Protein AF-A0A5J4VWI1-F1 (afdb_monomer_lite)

Structure (mmCIF, N/CA/C/O backbone):
data_AF-A0A5J4VWI1-F1
#
_entry.id   AF-A0A5J4VWI1-F1
#
loop_
_atom_site.group_PDB
_atom_site.id
_atom_site.type_symbol
_atom_site.label_atom_id
_atom_site.label_alt_id
_atom_site.label_comp_id
_atom_site.label_asym_id
_atom_site.label_entity_id
_atom_site.label_seq_id
_atom_site.pdbx_PDB_ins_code
_atom_site.Cartn_x
_atom_site.Cartn_y
_atom_site.Cartn_z
_atom_site.occupancy
_atom_site.B_iso_or_equiv
_atom_site.auth_seq_id
_atom_site.auth_comp_id
_atom_site.auth_asym_id
_atom_site.auth_atom_id
_atom_site.pdbx_PDB_model_num
ATOM 1 N N . PHE A 1 1 ? -11.752 9.467 -2.309 1.00 73.81 1 PHE A N 1
ATOM 2 C CA . PHE A 1 1 ? -11.138 10.683 -2.889 1.00 73.81 1 PHE A CA 1
ATOM 3 C C . PHE A 1 1 ? -11.674 10.938 -4.283 1.00 73.81 1 PHE A C 1
ATOM 5 O O . PHE A 1 1 ? -11.754 9.994 -5.064 1.00 73.81 1 PHE A O 1
ATOM 12 N N . SER A 1 2 ? -12.033 12.192 -4.571 1.00 68.56 2 SER A N 1
ATOM 13 C CA . SER A 1 2 ? -12.735 12.580 -5.802 1.00 68.56 2 SER A CA 1
ATOM 14 C C . SER A 1 2 ? -11.853 12.568 -7.054 1.00 68.56 2 SER A C 1
ATOM 16 O O . SER A 1 2 ? -12.360 12.266 -8.127 1.00 68.56 2 SER A O 1
ATOM 18 N N . SER A 1 3 ? -10.541 12.821 -6.941 1.00 76.50 3 SER A N 1
ATOM 19 C CA . SER A 1 3 ? -9.600 12.628 -8.053 1.00 76.50 3 SER A CA 1
ATOM 20 C C . SER A 1 3 ? -8.178 12.310 -7.578 1.00 76.50 3 SER A C 1
ATOM 22 O O . SER A 1 3 ? -7.751 12.701 -6.487 1.00 76.50 3 SER A O 1
ATOM 24 N N . LYS A 1 4 ? -7.429 11.582 -8.414 1.00 81.75 4 LYS A N 1
ATOM 25 C CA . LYS A 1 4 ? -6.014 11.257 -8.183 1.00 81.75 4 LYS A CA 1
ATOM 26 C C . LYS A 1 4 ? -5.106 12.489 -8.283 1.00 81.75 4 LYS A C 1
ATOM 28 O O . LYS A 1 4 ? -4.073 12.540 -7.621 1.00 81.75 4 LYS A O 1
ATOM 33 N N . GLU A 1 5 ? -5.495 13.480 -9.078 1.00 83.00 5 GLU A N 1
ATOM 34 C CA . GLU A 1 5 ? -4.761 14.740 -9.233 1.00 83.00 5 GLU A CA 1
ATOM 35 C C . GLU A 1 5 ? -4.679 15.508 -7.916 1.00 83.00 5 GLU A C 1
ATOM 37 O O . GLU A 1 5 ? -3.578 15.843 -7.485 1.00 83.00 5 GLU A O 1
ATOM 42 N N . MET A 1 6 ? -5.805 15.664 -7.213 1.00 82.56 6 MET A N 1
ATOM 43 C CA . MET A 1 6 ? -5.834 16.353 -5.917 1.00 82.56 6 MET A CA 1
ATOM 44 C C . MET A 1 6 ? -4.992 15.628 -4.860 1.00 82.56 6 MET A C 1
ATOM 46 O O . MET A 1 6 ? -4.299 16.253 -4.064 1.00 82.56 6 MET A O 1
ATOM 50 N N . LEU A 1 7 ? -4.993 14.292 -4.879 1.00 86.12 7 LEU A N 1
ATOM 51 C CA . LEU A 1 7 ? -4.109 13.507 -4.015 1.00 86.12 7 LEU A CA 1
ATOM 52 C C . LEU A 1 7 ? -2.633 13.718 -4.350 1.00 86.12 7 LEU A C 1
ATOM 54 O O . LEU A 1 7 ? -1.804 13.738 -3.450 1.00 86.12 7 LEU A O 1
ATOM 58 N N . ASN A 1 8 ? -2.281 13.840 -5.630 1.00 85.06 8 ASN A N 1
ATOM 59 C CA . ASN A 1 8 ? -0.896 14.070 -6.034 1.00 85.06 8 ASN A CA 1
ATOM 60 C C . ASN A 1 8 ? -0.406 15.471 -5.640 1.00 85.06 8 ASN A C 1
ATOM 62 O O . ASN A 1 8 ? 0.772 15.617 -5.304 1.00 85.06 8 ASN A O 1
ATOM 66 N N . GLU A 1 9 ? -1.283 16.474 -5.683 1.00 86.75 9 GLU A N 1
ATOM 67 C CA . GLU A 1 9 ? -1.004 17.828 -5.198 1.00 86.75 9 GLU A CA 1
ATOM 68 C C . GLU A 1 9 ? -0.733 17.823 -3.689 1.00 86.75 9 GLU A C 1
ATOM 70 O O . GLU A 1 9 ? 0.288 18.343 -3.248 1.00 86.75 9 GLU A O 1
ATOM 75 N N . ALA A 1 10 ? -1.556 17.106 -2.923 1.00 86.75 10 ALA A N 1
ATOM 76 C CA . ALA A 1 10 ? -1.420 16.949 -1.476 1.00 86.75 10 ALA A CA 1
ATOM 77 C C . ALA A 1 10 ? -0.401 15.870 -1.042 1.00 86.75 10 ALA A C 1
ATOM 79 O O . ALA A 1 10 ? -0.509 15.298 0.036 1.00 86.75 10 ALA A O 1
ATOM 80 N N . GLU A 1 11 ? 0.578 15.564 -1.896 1.00 86.62 11 GLU A N 1
ATOM 81 C CA . GLU A 1 11 ? 1.684 14.624 -1.639 1.00 86.62 11 GLU A CA 1
ATOM 82 C C . GLU A 1 11 ? 1.317 13.146 -1.407 1.00 86.62 11 GLU A C 1
ATOM 84 O O . GLU A 1 11 ? 2.195 12.314 -1.174 1.00 86.62 11 GLU A O 1
ATOM 89 N N . GLY A 1 12 ? 0.060 12.767 -1.615 1.00 88.00 12 GLY A N 1
ATOM 90 C CA . GLY A 1 12 ? -0.414 11.387 -1.596 1.00 88.00 12 GLY A CA 1
ATOM 91 C C . GLY A 1 12 ? -1.326 11.072 -0.417 1.00 88.00 12 GLY A C 1
ATOM 92 O O . GLY A 1 12 ? -1.637 11.907 0.428 1.00 88.00 12 GLY A O 1
ATOM 93 N N . ILE A 1 13 ? -1.791 9.824 -0.374 1.00 89.50 13 ILE A N 1
ATOM 94 C CA . ILE A 1 13 ? -2.854 9.437 0.559 1.00 89.50 13 ILE A CA 1
ATOM 95 C C . ILE A 1 13 ? -2.395 9.389 2.020 1.00 89.50 13 ILE A C 1
ATOM 97 O O . ILE A 1 13 ? -3.205 9.619 2.908 1.00 89.50 13 ILE A O 1
ATOM 101 N N . GLU A 1 14 ? -1.110 9.126 2.273 1.00 89.06 14 GLU A N 1
ATOM 102 C CA . GLU A 1 14 ? -0.559 9.097 3.635 1.00 89.06 14 GLU A CA 1
ATOM 103 C C . GLU A 1 14 ? -0.617 10.464 4.321 1.00 89.06 14 GLU A C 1
ATOM 105 O O . GLU A 1 14 ? -0.816 10.517 5.528 1.00 89.06 14 GLU A O 1
ATOM 110 N N . VAL A 1 15 ? -0.466 11.548 3.553 1.00 89.56 15 VAL A N 1
ATOM 111 C CA . VAL A 1 15 ? -0.525 12.920 4.070 1.00 89.56 15 VAL A CA 1
ATOM 112 C C . VAL A 1 15 ? -1.977 13.348 4.256 1.00 89.56 15 VAL A C 1
ATOM 114 O O . VAL A 1 15 ? -2.353 13.858 5.304 1.00 89.56 15 VAL A O 1
ATOM 117 N N . VAL A 1 16 ? -2.829 13.092 3.259 1.00 89.38 16 VAL A N 1
ATOM 118 C CA . VAL A 1 16 ? -4.232 13.537 3.306 1.00 89.38 16 VAL A CA 1
ATOM 119 C C . VAL A 1 16 ? -5.059 12.769 4.336 1.00 89.38 16 VAL A C 1
ATOM 121 O O . VAL A 1 16 ? -5.981 13.327 4.925 1.00 89.38 16 VAL A O 1
ATOM 124 N N . ALA A 1 17 ? -4.752 11.491 4.544 1.00 91.62 17 ALA A N 1
ATOM 125 C CA . ALA A 1 17 ? -5.420 10.640 5.523 1.00 91.62 17 ALA A CA 1
ATOM 126 C C . ALA A 1 17 ? -4.529 10.358 6.742 1.00 91.62 17 ALA A C 1
ATOM 128 O O . ALA A 1 17 ? -4.647 9.299 7.367 1.00 91.62 17 ALA A O 1
ATOM 129 N N . GLU A 1 18 ? -3.627 11.285 7.080 1.00 91.44 18 GLU A N 1
ATOM 130 C CA . GLU A 1 18 ? -2.816 11.173 8.288 1.00 91.44 18 GLU A CA 1
ATOM 131 C C . GLU A 1 18 ? -3.723 11.034 9.520 1.00 91.44 18 GLU A C 1
ATOM 133 O O . GLU A 1 18 ? -4.724 11.735 9.675 1.00 91.44 18 GLU A O 1
ATOM 138 N N . GLY A 1 19 ? -3.389 10.093 10.404 1.00 93.12 19 GLY A N 1
ATOM 139 C CA . GLY A 1 19 ? -4.169 9.855 11.615 1.00 93.12 19 GLY A CA 1
ATOM 140 C C . GLY A 1 19 ? -5.436 9.026 11.402 1.00 93.12 19 GLY A C 1
ATOM 141 O O . GLY A 1 19 ? -6.148 8.774 12.375 1.00 93.12 19 GLY A O 1
ATOM 142 N N . TYR A 1 20 ? -5.716 8.572 10.174 1.00 94.38 20 TYR A N 1
ATOM 143 C CA . TYR A 1 20 ? -6.858 7.707 9.897 1.00 94.38 20 TYR A CA 1
ATOM 144 C C . TYR A 1 20 ? -6.834 6.463 10.788 1.00 94.38 20 TYR A C 1
ATOM 146 O O . TYR A 1 20 ? -5.807 5.789 10.905 1.00 94.38 20 TYR A O 1
ATOM 154 N N . LYS A 1 21 ? -7.990 6.166 11.383 1.00 93.88 21 LYS A N 1
ATOM 155 C CA . LYS A 1 21 ? -8.286 4.944 12.127 1.00 93.88 21 LYS A CA 1
ATOM 156 C C . LYS A 1 21 ? -9.726 4.536 11.865 1.00 93.88 21 LYS A C 1
ATOM 158 O O . LYS A 1 21 ? -10.576 5.394 11.627 1.00 93.88 21 LYS A O 1
ATOM 163 N N . TYR A 1 22 ? -10.003 3.245 11.952 1.00 92.62 22 TYR A N 1
ATOM 164 C CA . TYR A 1 22 ? -11.366 2.720 11.910 1.00 92.62 22 TYR A CA 1
ATOM 165 C C . TYR A 1 22 ? -11.624 1.827 13.121 1.00 92.62 22 TYR A C 1
ATOM 167 O O . TYR A 1 22 ? -10.690 1.292 13.723 1.00 92.62 22 TYR A O 1
ATOM 175 N N . ASP A 1 23 ? -12.896 1.691 13.487 1.00 89.62 23 ASP A N 1
ATOM 176 C CA . ASP A 1 23 ? -13.293 0.768 14.542 1.00 89.62 23 ASP A CA 1
ATOM 177 C C . ASP A 1 23 ? -13.181 -0.677 14.042 1.00 89.62 23 ASP A C 1
ATOM 179 O O . ASP A 1 23 ? -13.694 -1.016 12.981 1.00 89.62 23 ASP A O 1
ATOM 183 N N . LYS A 1 24 ? -12.479 -1.514 14.802 1.00 87.69 24 LYS A N 1
ATOM 184 C CA . LYS A 1 24 ? -12.202 -2.919 14.469 1.00 87.69 24 LYS A CA 1
ATOM 185 C C . LYS A 1 24 ? -13.207 -3.875 15.115 1.00 87.69 24 LYS A C 1
ATOM 187 O O . LYS A 1 24 ? -13.018 -5.091 15.045 1.00 87.69 24 LYS A O 1
ATOM 192 N N . THR A 1 25 ? -14.232 -3.350 15.785 1.00 90.31 25 THR A N 1
ATOM 193 C CA . THR A 1 25 ? -15.334 -4.148 16.326 1.00 90.31 25 THR A CA 1
ATOM 194 C C . THR A 1 25 ? -16.102 -4.854 15.205 1.00 90.31 25 THR A C 1
ATOM 196 O O . THR A 1 25 ? -16.134 -4.414 14.055 1.00 90.31 25 THR A O 1
ATOM 199 N N . ASP A 1 26 ? -16.659 -6.022 15.529 1.00 85.25 26 ASP A N 1
ATOM 200 C CA . ASP A 1 26 ? -17.555 -6.798 14.660 1.00 85.25 26 ASP A CA 1
ATOM 201 C C . ASP A 1 26 ? -17.002 -7.157 13.266 1.00 85.25 26 ASP A C 1
ATOM 203 O O . ASP A 1 26 ? -17.752 -7.429 12.330 1.00 85.25 26 ASP A O 1
ATOM 207 N N . GLY A 1 27 ? -15.672 -7.189 13.115 1.00 82.81 27 GLY A N 1
ATOM 208 C CA . GLY A 1 27 ? -15.015 -7.529 11.850 1.00 82.81 27 GLY A CA 1
ATOM 209 C C . GLY A 1 27 ? -15.177 -6.468 10.759 1.00 82.81 27 GLY A C 1
ATOM 210 O O . GLY A 1 27 ? -14.842 -6.737 9.602 1.00 82.81 27 GLY A O 1
ATOM 211 N N . TYR A 1 28 ? -15.666 -5.273 11.103 1.00 87.31 28 TYR A N 1
ATOM 212 C CA . TYR A 1 28 ? -15.723 -4.157 10.171 1.00 87.31 28 TYR A CA 1
ATOM 213 C C . TYR A 1 28 ? -14.309 -3.759 9.744 1.00 87.31 28 TYR A C 1
ATOM 215 O O . TYR A 1 28 ? -13.403 -3.583 10.559 1.00 87.31 28 TYR A O 1
ATOM 223 N N . VAL A 1 29 ? -14.124 -3.607 8.436 1.00 88.00 29 VAL A N 1
ATOM 224 C CA . VAL A 1 29 ? -12.909 -3.046 7.853 1.00 88.00 29 VAL A CA 1
ATOM 225 C C . VAL A 1 29 ? -13.292 -1.699 7.276 1.00 88.00 29 VAL A C 1
ATOM 227 O O . VAL A 1 29 ? -14.168 -1.624 6.415 1.00 88.00 29 VAL A O 1
ATOM 230 N N . GLY A 1 30 ? -12.631 -0.641 7.746 1.00 90.44 30 GLY A N 1
ATOM 231 C CA . GLY A 1 30 ? -12.835 0.702 7.223 1.00 90.44 30 GLY A CA 1
ATOM 232 C C . GLY A 1 30 ? -12.663 0.758 5.706 1.00 90.44 30 GLY A C 1
ATOM 233 O O . GLY A 1 30 ? -12.001 -0.089 5.102 1.00 90.44 30 GLY A O 1
ATOM 234 N N . GLU A 1 31 ? -13.239 1.777 5.077 1.00 91.94 31 GLU A N 1
ATOM 235 C CA . GLU A 1 31 ? -13.116 1.972 3.638 1.00 91.94 31 GLU A CA 1
ATOM 236 C C . GLU A 1 31 ? -12.500 3.332 3.319 1.00 91.94 31 GLU A C 1
ATOM 238 O O . GLU A 1 31 ? -13.029 4.384 3.677 1.00 91.94 31 GLU A O 1
ATOM 243 N N . VAL A 1 32 ? -11.374 3.301 2.609 1.00 92.25 32 VAL A N 1
ATOM 244 C CA . VAL A 1 32 ? -10.764 4.480 1.998 1.00 92.25 32 VAL A CA 1
ATOM 245 C C . VAL A 1 32 ? -10.405 4.107 0.571 1.00 92.25 32 VAL A C 1
ATOM 247 O O . VAL A 1 32 ? -9.486 3.325 0.352 1.00 92.25 32 VAL A O 1
ATOM 250 N N . LYS A 1 33 ? -11.137 4.656 -0.400 1.00 89.81 33 LYS A N 1
ATOM 251 C CA . LYS A 1 33 ? -10.957 4.375 -1.832 1.00 89.81 33 LYS A CA 1
ATOM 252 C C . LYS A 1 33 ? -10.629 5.638 -2.623 1.00 89.81 33 LYS A C 1
ATOM 254 O O . LYS A 1 33 ? -11.055 6.752 -2.284 1.00 89.81 33 LYS A O 1
ATOM 259 N N . ILE A 1 34 ? -9.869 5.462 -3.698 1.00 85.88 34 ILE A N 1
ATOM 260 C CA . ILE A 1 34 ? -9.534 6.510 -4.666 1.00 85.88 34 ILE A CA 1
ATOM 261 C C . ILE A 1 34 ? -10.267 6.180 -5.962 1.00 85.88 34 ILE A C 1
ATOM 263 O O . ILE A 1 34 ? -10.199 5.048 -6.424 1.00 85.88 34 ILE A O 1
ATOM 267 N N . SER A 1 35 ? -10.957 7.157 -6.553 1.00 82.88 35 SER A N 1
ATOM 268 C CA . SER A 1 35 ? -11.611 6.944 -7.847 1.00 82.88 35 SER A CA 1
ATOM 269 C C . SER A 1 35 ? -10.593 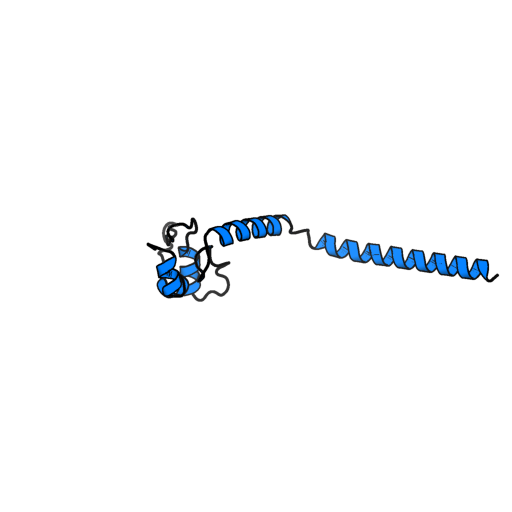6.508 -8.912 1.00 82.88 35 SER A C 1
ATOM 271 O O . SER A 1 35 ? -9.509 7.090 -8.996 1.00 82.88 35 SER A O 1
ATOM 273 N N . GLY A 1 36 ? -10.933 5.479 -9.694 1.00 78.38 36 GLY A N 1
ATOM 274 C CA . GLY A 1 36 ? -10.039 4.861 -10.685 1.00 78.38 36 GLY A CA 1
ATOM 275 C C . GLY A 1 36 ? -9.067 3.817 -10.122 1.00 78.38 36 GLY A C 1
ATOM 276 O O . GLY A 1 36 ? -8.222 3.318 -10.855 1.00 78.38 36 GLY A O 1
ATOM 277 N N . PHE A 1 37 ? -9.164 3.477 -8.833 1.00 82.62 37 PHE A N 1
ATOM 278 C CA . PHE A 1 37 ? -8.354 2.431 -8.210 1.00 82.62 37 PHE A CA 1
ATOM 279 C C . PHE A 1 37 ? -9.232 1.495 -7.376 1.00 82.62 37 PHE A C 1
ATOM 281 O O . PHE A 1 37 ? -10.066 1.946 -6.593 1.00 82.62 37 PHE A O 1
ATOM 288 N N . ASP A 1 38 ? -8.988 0.188 -7.484 1.00 83.75 38 ASP A N 1
ATOM 289 C CA . ASP A 1 38 ? -9.782 -0.833 -6.781 1.00 83.75 38 ASP A CA 1
ATOM 290 C C . ASP A 1 38 ? -9.324 -1.077 -5.331 1.00 83.75 38 ASP A C 1
ATOM 292 O O . ASP A 1 38 ? -9.982 -1.770 -4.554 1.00 83.75 38 ASP A O 1
ATOM 296 N N . ALA A 1 39 ? -8.180 -0.510 -4.945 1.00 87.38 39 ALA A N 1
ATOM 297 C CA . ALA A 1 39 ? -7.578 -0.732 -3.641 1.00 87.38 39 ALA A CA 1
ATOM 298 C C . ALA A 1 39 ? -8.333 -0.032 -2.495 1.00 87.38 39 ALA A C 1
ATOM 300 O O . ALA A 1 39 ? -8.655 1.156 -2.568 1.00 87.38 39 ALA A O 1
ATOM 301 N N . ASN A 1 40 ? -8.517 -0.755 -1.384 1.00 90.94 40 ASN A N 1
ATOM 302 C CA . ASN A 1 40 ? -8.917 -0.177 -0.103 1.00 90.94 40 ASN A CA 1
ATOM 303 C C . ASN A 1 40 ? -7.675 0.152 0.743 1.00 90.94 40 ASN A C 1
ATOM 305 O O . ASN A 1 40 ? -6.903 -0.733 1.109 1.00 90.94 40 ASN A O 1
ATOM 309 N N . PHE A 1 41 ? -7.499 1.427 1.081 1.00 92.25 41 PHE A N 1
ATOM 310 C CA . PHE A 1 41 ? -6.345 1.939 1.820 1.00 92.25 41 PHE A CA 1
ATOM 311 C C . PHE A 1 41 ? -6.521 1.929 3.337 1.00 92.25 41 PHE A C 1
ATOM 313 O O . PHE A 1 41 ? -5.552 2.166 4.056 1.00 92.25 41 PHE A O 1
ATOM 320 N N . ALA A 1 42 ? -7.725 1.658 3.841 1.00 93.69 42 ALA A N 1
ATOM 321 C CA . ALA A 1 42 ? -8.048 1.820 5.255 1.00 93.69 42 ALA A CA 1
ATOM 322 C C . ALA A 1 42 ? -7.115 1.038 6.189 1.00 93.69 42 ALA A C 1
ATOM 324 O O . ALA A 1 42 ? -6.606 1.593 7.158 1.00 93.69 42 ALA A O 1
ATOM 325 N N . GLN A 1 43 ? -6.840 -0.231 5.873 1.00 91.94 43 GLN A N 1
ATOM 326 C CA . GLN A 1 43 ? -5.959 -1.076 6.685 1.00 91.94 43 GLN A CA 1
ATOM 327 C C . GLN A 1 43 ? -4.517 -0.560 6.702 1.00 91.94 43 GLN A C 1
ATOM 329 O O . GLN A 1 43 ? -3.879 -0.533 7.754 1.00 91.94 43 GLN A O 1
ATOM 334 N N . TYR A 1 44 ? -4.015 -0.123 5.543 1.00 92.44 44 TYR A N 1
ATOM 335 C CA . TYR A 1 44 ? -2.672 0.436 5.418 1.00 92.44 44 TYR A CA 1
ATOM 336 C C . TYR A 1 44 ? -2.528 1.719 6.246 1.00 92.44 44 TYR A C 1
ATOM 338 O O . TYR A 1 44 ? -1.583 1.863 7.020 1.00 92.44 44 TYR A O 1
ATOM 346 N N . LEU A 1 45 ? -3.492 2.631 6.108 1.00 93.94 45 LEU A N 1
ATOM 347 C CA . LEU A 1 45 ? -3.493 3.928 6.780 1.00 93.94 45 LEU A CA 1
ATOM 348 C C . LEU A 1 45 ? -3.641 3.789 8.298 1.00 93.94 45 LEU A C 1
ATOM 350 O O . LEU A 1 45 ? -2.873 4.390 9.041 1.00 93.94 45 LEU A O 1
ATOM 354 N N . ASP A 1 46 ? -4.561 2.943 8.761 1.00 94.62 46 ASP A N 1
ATOM 355 C CA . ASP A 1 46 ? -4.740 2.663 10.188 1.00 94.62 46 ASP A CA 1
ATOM 356 C C . ASP A 1 46 ? -3.470 2.064 10.814 1.00 94.62 46 ASP A C 1
ATOM 358 O O . ASP A 1 46 ? -2.995 2.537 11.848 1.00 94.62 46 ASP A O 1
ATOM 362 N N . CYS A 1 47 ? -2.830 1.112 10.128 1.00 93.12 47 CYS A N 1
ATOM 363 C CA . CYS A 1 47 ? -1.547 0.559 10.557 1.00 93.12 47 CYS A CA 1
ATOM 364 C C . CYS A 1 47 ? -0.438 1.625 10.641 1.00 93.12 47 CYS A C 1
ATOM 366 O O . CYS A 1 47 ? 0.347 1.643 11.597 1.00 93.12 47 CYS A O 1
ATOM 368 N N . LYS A 1 48 ? -0.370 2.530 9.656 1.00 91.88 48 LYS A N 1
ATOM 369 C CA . LYS A 1 48 ? 0.600 3.634 9.635 1.00 91.88 48 LYS A CA 1
ATOM 370 C C . LYS A 1 48 ? 0.370 4.607 10.784 1.00 91.88 48 LYS A C 1
ATOM 372 O O . LYS A 1 48 ? 1.340 5.021 11.420 1.00 91.88 48 LYS A O 1
ATOM 377 N N . THR A 1 49 ? -0.886 4.904 11.107 1.00 93.62 49 THR A N 1
ATOM 378 C CA . THR A 1 49 ? -1.246 5.717 12.273 1.00 93.62 49 THR A CA 1
ATOM 379 C C . THR A 1 49 ? -0.803 5.060 13.584 1.00 93.62 49 THR A C 1
ATOM 381 O O . THR A 1 49 ? -0.352 5.746 14.501 1.00 93.62 49 THR A O 1
ATOM 384 N N . GLU A 1 50 ? -0.853 3.730 13.677 1.00 91.69 50 GLU A N 1
ATOM 385 C CA . GLU A 1 50 ? -0.311 2.969 14.814 1.00 91.69 50 GLU A CA 1
ATOM 386 C C . GLU A 1 50 ? 1.230 2.925 14.857 1.00 91.69 50 GLU A C 1
ATOM 388 O O . GLU A 1 50 ? 1.803 2.329 15.769 1.00 91.69 50 GLU A O 1
ATOM 393 N N . ARG A 1 51 ? 1.917 3.556 13.892 1.00 87.81 51 ARG A N 1
ATOM 394 C CA . ARG A 1 51 ? 3.385 3.594 13.750 1.00 87.81 51 ARG A CA 1
ATOM 395 C C . ARG A 1 51 ? 4.040 2.213 13.716 1.00 87.81 51 ARG A C 1
ATOM 397 O O . ARG A 1 51 ? 5.200 2.047 14.100 1.00 87.81 51 ARG A O 1
ATOM 404 N N . LYS A 1 52 ? 3.311 1.213 13.225 1.00 88.75 52 LYS A N 1
ATOM 405 C CA . LYS A 1 52 ? 3.851 -0.124 12.983 1.00 88.75 52 LYS A CA 1
ATOM 406 C C . LYS A 1 52 ? 4.799 -0.085 11.785 1.00 88.75 52 LYS A C 1
ATOM 408 O O . LYS A 1 52 ? 4.540 0.588 10.793 1.00 88.75 52 LYS A O 1
ATOM 413 N N . GLN A 1 53 ? 5.900 -0.829 11.867 1.00 79.44 53 GLN A N 1
ATOM 414 C CA . GLN A 1 53 ? 6.892 -0.875 10.784 1.00 79.44 53 GLN A CA 1
ATOM 415 C C . GLN A 1 53 ? 6.448 -1.757 9.605 1.00 79.44 53 GLN A C 1
ATOM 417 O O . GLN A 1 53 ? 6.846 -1.513 8.471 1.00 79.44 53 GLN A O 1
ATOM 422 N N . ASN A 1 54 ? 5.577 -2.740 9.853 1.00 85.94 54 ASN A N 1
ATOM 423 C CA . ASN A 1 54 ? 5.152 -3.729 8.861 1.00 85.94 54 ASN A CA 1
ATOM 424 C C . ASN A 1 54 ? 3.678 -3.545 8.476 1.00 85.94 54 ASN A C 1
ATOM 426 O O . ASN A 1 54 ? 2.839 -4.375 8.813 1.00 85.94 54 ASN A O 1
ATOM 430 N N . CYS A 1 55 ? 3.367 -2.464 7.760 1.00 87.25 55 CYS A N 1
ATOM 431 C CA . CYS A 1 55 ? 2.017 -2.204 7.234 1.00 87.25 55 CYS A CA 1
ATOM 432 C C . CYS A 1 55 ? 1.766 -2.790 5.839 1.00 87.25 55 CYS A C 1
ATOM 434 O O . CYS A 1 55 ? 0.728 -2.536 5.237 1.00 87.25 55 CYS A O 1
ATOM 436 N N . GLY A 1 56 ? 2.717 -3.576 5.328 1.00 85.31 56 GLY A N 1
ATOM 437 C CA . GLY A 1 56 ? 2.694 -4.082 3.962 1.00 85.31 56 GLY A CA 1
ATOM 438 C C . GLY A 1 56 ? 3.090 -3.020 2.936 1.00 85.31 56 GLY A C 1
ATOM 439 O O . GLY A 1 56 ? 3.584 -1.939 3.267 1.00 85.31 56 GLY A O 1
ATOM 440 N N . ILE A 1 57 ? 2.900 -3.360 1.665 1.00 83.69 57 ILE A N 1
ATOM 441 C CA . ILE A 1 57 ? 3.141 -2.452 0.545 1.00 83.69 57 ILE A CA 1
ATOM 442 C C . ILE A 1 57 ? 1.955 -1.491 0.466 1.00 83.69 57 ILE A C 1
ATOM 444 O O . ILE A 1 57 ? 0.804 -1.918 0.531 1.00 83.69 57 ILE A O 1
ATOM 448 N N . ILE A 1 58 ? 2.234 -0.190 0.335 1.00 86.44 58 ILE A N 1
ATOM 449 C CA . ILE A 1 58 ? 1.178 0.798 0.101 1.00 86.44 58 ILE A CA 1
ATOM 450 C C . ILE A 1 58 ? 0.369 0.387 -1.135 1.00 86.44 58 ILE A C 1
ATOM 452 O O . ILE A 1 58 ? 0.973 0.157 -2.189 1.00 86.44 58 ILE A O 1
ATOM 456 N N . PRO A 1 59 ? -0.968 0.302 -1.037 1.00 87.44 59 PRO A N 1
ATOM 457 C CA . PRO A 1 59 ? -1.766 -0.096 -2.177 1.00 87.44 59 PRO A CA 1
ATOM 458 C C . PRO A 1 59 ? -1.568 0.836 -3.375 1.00 87.44 59 PRO A C 1
ATOM 460 O O . PRO A 1 59 ? -1.245 2.025 -3.250 1.00 87.44 59 PRO A O 1
ATOM 463 N N . CYS A 1 60 ? -1.759 0.266 -4.558 1.00 84.81 60 CYS A N 1
ATOM 464 C CA . CYS A 1 60 ? -1.676 0.989 -5.813 1.00 84.81 60 CYS A CA 1
ATOM 465 C C . CYS A 1 60 ? -2.538 2.262 -5.789 1.00 84.81 60 CYS A C 1
ATOM 467 O O . CYS A 1 60 ? -3.720 2.203 -5.464 1.00 84.81 60 CYS A O 1
ATOM 469 N N . GLY A 1 61 ? -1.956 3.395 -6.191 1.00 84.19 61 GLY A N 1
ATOM 470 C CA . GLY A 1 61 ? -2.632 4.692 -6.239 1.00 84.19 61 GLY A CA 1
ATOM 471 C C . GLY A 1 61 ? -2.381 5.544 -4.995 1.00 84.19 61 GLY A C 1
ATOM 472 O O . GLY A 1 61 ? -2.676 6.740 -5.006 1.00 84.19 61 GLY A O 1
ATOM 473 N N . GLY A 1 62 ? -1.768 4.984 -3.948 1.00 82.25 62 GLY A N 1
ATOM 474 C CA . GLY A 1 62 ? -1.457 5.718 -2.721 1.00 82.25 62 GLY A CA 1
ATOM 475 C C . GLY A 1 62 ? -0.267 6.669 -2.843 1.00 82.25 62 GLY A C 1
ATOM 476 O O . GLY A 1 62 ? -0.262 7.727 -2.213 1.00 82.25 62 GLY A O 1
ATOM 477 N N . ARG A 1 63 ? 0.724 6.340 -3.686 1.00 84.00 63 ARG A N 1
ATOM 478 C CA . ARG A 1 63 ? 1.928 7.170 -3.874 1.00 84.00 63 ARG A CA 1
ATOM 479 C C . ARG A 1 63 ? 1.693 8.322 -4.848 1.00 84.00 63 ARG A C 1
ATOM 481 O O . ARG A 1 63 ? 0.898 8.214 -5.787 1.00 84.00 63 ARG A O 1
ATOM 488 N N . LYS A 1 64 ? 2.441 9.413 -4.667 1.00 79.62 64 LYS A N 1
ATOM 489 C CA . LYS A 1 64 ? 2.484 10.541 -5.608 1.00 79.62 64 LYS A CA 1
ATOM 490 C C . LYS A 1 64 ? 2.894 10.054 -7.007 1.00 79.62 64 LYS A C 1
ATOM 492 O O . LYS A 1 64 ? 3.793 9.225 -7.131 1.00 79.62 64 LYS A O 1
ATOM 497 N N . LYS A 1 65 ? 2.244 10.577 -8.053 1.00 72.94 65 LYS A N 1
ATOM 498 C CA . LYS A 1 65 ? 2.521 10.287 -9.480 1.00 72.94 65 LYS A CA 1
ATOM 499 C C . LYS A 1 65 ? 2.340 8.822 -9.927 1.00 72.94 65 LYS A C 1
ATOM 501 O O . LYS A 1 65 ? 2.788 8.476 -11.013 1.00 72.94 65 LYS A O 1
ATOM 506 N N . GLN A 1 66 ? 1.673 7.965 -9.150 1.00 73.06 66 GLN A N 1
ATOM 507 C CA . GLN A 1 66 ? 1.237 6.657 -9.658 1.00 73.06 66 GLN A CA 1
ATOM 508 C C . GLN A 1 66 ? 0.015 6.810 -10.568 1.00 73.06 66 GLN A C 1
ATOM 510 O O . GLN A 1 66 ? -0.969 7.444 -10.175 1.00 73.06 66 GLN A O 1
ATOM 515 N N . THR A 1 67 ? 0.081 6.207 -11.754 1.00 73.50 67 THR A N 1
ATOM 516 C CA . THR A 1 67 ? -1.053 6.032 -12.668 1.00 73.50 67 THR A CA 1
ATOM 517 C C . THR A 1 67 ? -1.631 4.624 -12.530 1.00 73.50 67 THR A C 1
ATOM 519 O O . THR A 1 67 ? -0.975 3.715 -12.019 1.00 73.50 67 THR A O 1
ATOM 522 N N . GLU A 1 68 ? -2.869 4.440 -12.985 1.00 71.12 68 GLU A N 1
ATOM 523 C CA . GLU A 1 68 ? -3.548 3.140 -12.975 1.00 71.12 68 GLU A CA 1
ATOM 524 C C . GLU A 1 68 ? -2.797 2.091 -13.821 1.00 71.12 68 GLU A C 1
ATOM 526 O O . GLU A 1 68 ? -2.672 0.934 -13.422 1.00 71.12 68 GLU A O 1
ATOM 531 N N . GLU A 1 69 ? -2.222 2.504 -14.954 1.00 71.81 69 GLU A N 1
ATOM 532 C CA . GLU A 1 69 ? -1.428 1.638 -15.839 1.00 71.81 69 GLU A CA 1
ATOM 533 C C . GLU A 1 69 ? -0.166 1.090 -15.163 1.00 71.81 69 GLU A C 1
ATOM 535 O O . GLU A 1 69 ? 0.042 -0.124 -15.154 1.00 71.81 69 GLU A O 1
ATOM 540 N N . LEU A 1 70 ? 0.625 1.962 -14.520 1.00 72.56 70 LEU A N 1
ATOM 541 C CA . LEU A 1 70 ? 1.843 1.564 -13.799 1.00 72.56 70 LEU A CA 1
ATOM 542 C C . LEU A 1 70 ? 1.540 0.523 -12.717 1.00 72.56 70 LEU A C 1
ATOM 544 O O . LEU A 1 70 ? 2.333 -0.381 -12.448 1.00 72.56 70 LEU A O 1
ATOM 548 N N . CYS A 1 71 ? 0.368 0.623 -12.100 1.00 71.75 71 CYS A N 1
ATOM 549 C CA . CYS A 1 71 ? -0.052 -0.363 -11.125 1.00 71.75 71 CYS A CA 1
ATOM 550 C C . CYS A 1 71 ? -0.436 -1.709 -11.724 1.00 71.75 71 CYS A C 1
ATOM 552 O O . CYS A 1 71 ? -0.081 -2.738 -11.153 1.00 71.75 71 CYS A O 1
ATOM 554 N N . LYS A 1 72 ? -1.157 -1.722 -12.850 1.00 68.19 72 LYS A N 1
ATOM 555 C CA . LYS A 1 72 ? -1.544 -2.974 -13.514 1.00 68.19 72 LYS A CA 1
ATOM 556 C C . LYS A 1 72 ? -0.317 -3.765 -13.969 1.00 68.19 72 LYS A C 1
ATOM 558 O O . LYS A 1 72 ? -0.349 -4.992 -13.927 1.00 68.19 72 LYS A O 1
ATOM 563 N N . GLU A 1 73 ? 0.761 -3.089 -14.360 1.00 61.91 73 GLU A N 1
ATOM 564 C CA . GLU A 1 73 ? 2.036 -3.748 -14.671 1.00 61.91 73 GLU A CA 1
ATOM 565 C C . GLU A 1 73 ? 2.744 -4.286 -13.422 1.00 61.91 73 GLU A C 1
ATOM 567 O O . GLU A 1 73 ? 3.157 -5.445 -13.408 1.00 61.91 73 GLU A O 1
ATOM 572 N N . THR A 1 74 ? 2.800 -3.498 -12.342 1.00 58.91 74 THR A N 1
ATOM 573 C CA . THR A 1 74 ? 3.458 -3.910 -11.087 1.00 58.91 74 THR A CA 1
ATOM 574 C C . THR A 1 74 ? 2.789 -5.148 -10.469 1.00 58.91 74 THR A C 1
ATOM 576 O O . THR A 1 74 ? 3.477 -6.059 -10.014 1.00 58.91 74 THR A O 1
ATOM 579 N N . ILE A 1 75 ? 1.451 -5.233 -10.508 1.00 58.31 75 ILE A N 1
ATOM 580 C CA . ILE A 1 75 ? 0.701 -6.400 -10.006 1.00 58.31 75 ILE A CA 1
ATOM 581 C C . ILE A 1 75 ? 1.043 -7.660 -10.814 1.00 58.31 75 ILE A C 1
ATOM 583 O O . ILE A 1 75 ? 1.263 -8.722 -10.234 1.00 58.31 75 ILE A O 1
ATOM 587 N N . LYS A 1 76 ? 1.150 -7.552 -12.147 1.00 55.34 76 LYS A N 1
ATOM 588 C CA . LYS A 1 76 ? 1.543 -8.687 -12.998 1.00 55.34 76 LYS A CA 1
ATOM 589 C C . LYS A 1 76 ? 2.955 -9.168 -12.668 1.00 55.34 76 LYS A C 1
ATOM 591 O O . LYS A 1 76 ? 3.175 -10.373 -12.598 1.00 55.34 76 LYS A O 1
ATOM 596 N N . GLU A 1 77 ? 3.904 -8.261 -12.446 1.00 54.06 77 GLU A N 1
ATOM 597 C CA . GLU A 1 77 ? 5.265 -8.642 -12.054 1.00 54.06 77 GLU A CA 1
ATOM 598 C C . GLU A 1 77 ? 5.324 -9.284 -10.664 1.00 54.06 77 GLU A C 1
ATOM 600 O O . GLU A 1 77 ? 5.993 -10.308 -10.509 1.00 54.06 77 GLU A O 1
ATOM 605 N N . GLU A 1 78 ? 4.623 -8.742 -9.665 1.00 55.03 78 GLU A N 1
ATOM 606 C CA . GLU A 1 78 ? 4.604 -9.307 -8.309 1.00 55.03 78 GLU A CA 1
ATOM 607 C C . GLU A 1 78 ? 3.918 -10.680 -8.263 1.00 55.03 78 GLU A C 1
ATOM 609 O O . GLU A 1 78 ? 4.470 -11.602 -7.660 1.00 55.03 78 GLU A O 1
ATOM 614 N N . GLU A 1 79 ? 2.808 -10.887 -8.980 1.00 53.44 79 GLU A N 1
ATOM 615 C CA . GLU A 1 79 ? 2.178 -12.213 -9.101 1.00 53.44 79 GLU A CA 1
ATOM 616 C C . GLU A 1 79 ? 3.091 -13.235 -9.794 1.00 53.44 79 GLU A C 1
ATOM 618 O O . GLU A 1 79 ? 3.149 -14.404 -9.397 1.00 53.44 79 GLU A O 1
ATOM 623 N N . ILE A 1 80 ? 3.836 -12.814 -10.822 1.00 50.59 80 ILE A N 1
ATOM 624 C CA . ILE A 1 80 ? 4.824 -13.671 -11.493 1.00 50.59 80 ILE A CA 1
ATOM 625 C C . ILE A 1 80 ? 5.985 -13.992 -10.543 1.00 50.59 80 ILE A C 1
ATOM 627 O O . ILE A 1 80 ? 6.495 -15.116 -10.553 1.00 50.59 80 ILE A O 1
ATOM 631 N N . LYS A 1 81 ? 6.405 -13.034 -9.713 1.00 46.72 81 LYS A N 1
ATOM 632 C CA . LYS A 1 81 ? 7.523 -13.186 -8.777 1.00 46.72 81 LYS A CA 1
ATOM 633 C C . LYS A 1 81 ? 7.158 -14.058 -7.575 1.00 46.72 81 LYS A C 1
ATOM 635 O O . LYS A 1 81 ? 7.979 -14.885 -7.180 1.00 46.72 81 LYS A O 1
ATOM 640 N N . ASP A 1 82 ? 5.932 -13.969 -7.060 1.00 47.31 82 ASP A N 1
ATOM 641 C CA . ASP A 1 82 ? 5.446 -14.869 -6.006 1.00 47.31 82 ASP A CA 1
ATOM 642 C C . ASP A 1 82 ? 5.228 -16.298 -6.533 1.00 47.31 82 ASP A C 1
ATOM 644 O O . ASP A 1 82 ? 5.600 -17.265 -5.867 1.00 47.31 82 ASP A O 1
ATOM 648 N N . LYS A 1 83 ? 4.786 -16.456 -7.792 1.00 47.59 83 LYS A N 1
ATOM 649 C CA . LYS A 1 83 ? 4.770 -17.768 -8.474 1.00 47.59 83 LYS A CA 1
ATOM 650 C C . LYS A 1 83 ? 6.173 -18.315 -8.784 1.00 47.59 83 LYS A C 1
ATOM 652 O O . LYS A 1 83 ? 6.327 -19.521 -8.964 1.00 47.59 83 LYS A O 1
ATOM 657 N N . LYS A 1 84 ? 7.202 -17.460 -8.818 1.00 42.28 84 LYS A N 1
ATOM 658 C CA . LYS A 1 84 ? 8.623 -17.812 -9.012 1.00 42.28 84 LYS A CA 1
ATOM 659 C C . LYS A 1 84 ? 9.446 -17.783 -7.720 1.00 42.28 84 LYS A C 1
ATOM 661 O O . LYS A 1 84 ? 10.669 -17.641 -7.780 1.00 42.28 84 LYS A O 1
ATOM 666 N N . LYS A 1 85 ? 8.843 -18.017 -6.552 1.00 43.88 85 LYS A N 1
ATOM 667 C CA . LYS A 1 85 ? 9.608 -18.501 -5.390 1.00 43.88 85 LYS A CA 1
ATOM 668 C C . LYS A 1 85 ? 10.073 -19.937 -5.657 1.00 43.88 85 LYS A C 1
ATOM 670 O O . LYS A 1 85 ? 9.530 -20.903 -5.131 1.00 43.88 85 LYS A O 1
ATOM 675 N N . LEU A 1 86 ? 11.087 -20.081 -6.512 1.00 47.56 86 LEU A N 1
ATOM 676 C CA . LEU A 1 86 ? 11.895 -21.290 -6.582 1.00 47.56 86 LEU A CA 1
ATOM 677 C C . LEU A 1 86 ? 12.475 -21.511 -5.187 1.00 47.56 86 LEU A C 1
ATOM 679 O O . LEU A 1 86 ? 13.192 -20.661 -4.661 1.00 47.56 86 LEU A O 1
ATOM 683 N N . SER A 1 87 ? 12.086 -22.637 -4.593 1.00 46.69 87 SER A N 1
ATOM 684 C CA . SER A 1 87 ? 12.565 -23.126 -3.307 1.00 46.69 87 SER A CA 1
ATOM 685 C C . SER A 1 87 ? 14.062 -22.859 -3.152 1.00 46.69 87 SER A C 1
ATOM 687 O O . SER A 1 87 ? 14.854 -23.211 -4.028 1.00 46.69 87 SER A O 1
ATOM 689 N N . VAL A 1 88 ? 14.451 -22.271 -2.020 1.00 46.88 88 VAL A N 1
ATOM 690 C CA . VAL A 1 88 ? 15.847 -22.000 -1.631 1.00 46.88 88 VAL A CA 1
AT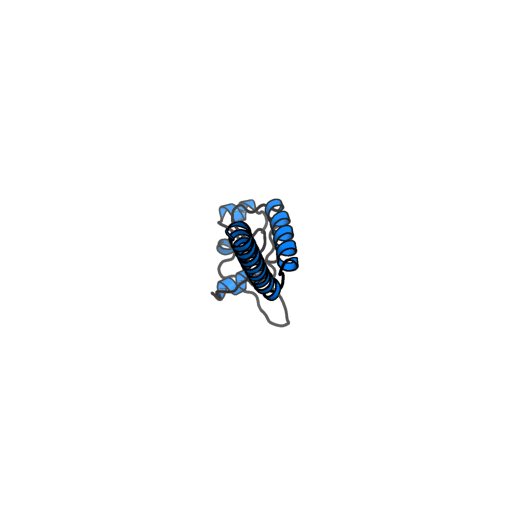OM 691 C C . VAL A 1 88 ? 16.742 -23.249 -1.776 1.00 46.88 88 VAL A C 1
ATOM 693 O O . VAL A 1 88 ? 17.942 -23.127 -2.013 1.00 46.88 88 VAL A O 1
ATOM 696 N N . GLY A 1 89 ? 16.160 -24.456 -1.751 1.00 48.19 89 GLY A N 1
ATOM 697 C CA . GLY A 1 89 ? 16.860 -25.716 -2.023 1.00 48.19 89 GLY A CA 1
ATOM 698 C C . GLY A 1 89 ? 17.368 -25.906 -3.464 1.00 48.19 89 GLY A C 1
ATOM 699 O O . GLY A 1 89 ? 18.339 -26.630 -3.665 1.00 48.19 89 GLY A O 1
ATOM 700 N N . ALA A 1 90 ? 16.786 -25.244 -4.470 1.00 47.66 90 ALA A N 1
ATOM 701 C CA . ALA A 1 90 ? 17.215 -25.372 -5.869 1.00 47.66 90 ALA A CA 1
ATOM 702 C C . ALA A 1 90 ? 18.519 -24.606 -6.167 1.00 47.66 90 ALA A C 1
ATOM 704 O O . ALA A 1 90 ? 19.306 -25.024 -7.014 1.00 47.66 90 ALA A O 1
ATOM 705 N N . ILE A 1 91 ? 18.783 -23.514 -5.443 1.00 52.16 91 ILE A N 1
ATOM 706 C CA . ILE A 1 91 ? 19.971 -22.668 -5.645 1.00 52.16 91 ILE A CA 1
ATOM 707 C C . ILE A 1 91 ? 21.227 -23.346 -5.068 1.00 52.16 91 ILE A C 1
ATOM 709 O O . ILE A 1 91 ? 22.292 -23.294 -5.681 1.00 52.16 91 ILE A O 1
ATOM 713 N N . ALA A 1 92 ? 21.101 -24.058 -3.942 1.00 49.78 92 ALA A N 1
ATOM 714 C CA . ALA A 1 92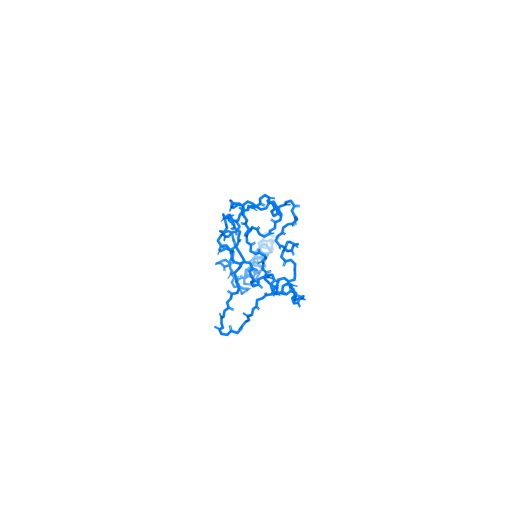 ? 22.214 -24.802 -3.345 1.00 49.78 92 ALA A CA 1
ATOM 715 C C . ALA A 1 92 ? 22.646 -26.023 -4.187 1.00 49.78 92 ALA A C 1
ATOM 717 O O . ALA A 1 92 ? 23.835 -26.330 -4.260 1.00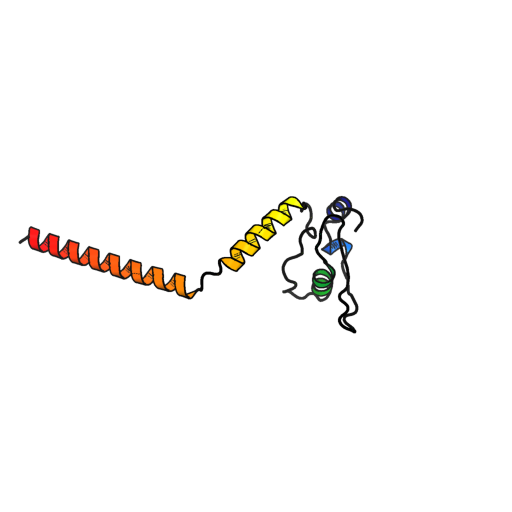 49.78 92 ALA A O 1
ATOM 718 N N . GLY A 1 93 ? 21.709 -26.692 -4.872 1.00 51.12 93 GLY A N 1
ATOM 719 C CA . GLY A 1 93 ? 22.007 -27.871 -5.697 1.00 51.12 93 GLY A CA 1
ATOM 720 C C . GLY A 1 93 ? 22.817 -27.570 -6.966 1.00 51.12 93 GLY A C 1
ATOM 721 O O . GLY A 1 93 ? 23.682 -28.359 -7.346 1.00 51.12 93 GLY A O 1
ATOM 722 N N . ILE A 1 94 ? 22.592 -26.410 -7.596 1.00 58.91 94 ILE A N 1
ATOM 723 C CA . ILE A 1 94 ? 23.271 -26.025 -8.849 1.00 58.91 94 ILE A CA 1
ATOM 724 C C . ILE A 1 94 ? 24.765 -25.749 -8.615 1.00 58.91 94 ILE A C 1
ATOM 726 O O . ILE A 1 94 ? 25.600 -26.114 -9.443 1.00 58.91 94 ILE A O 1
ATOM 730 N N . ILE A 1 95 ? 25.119 -25.162 -7.467 1.00 59.97 95 ILE A N 1
ATOM 731 C CA . ILE A 1 95 ? 26.512 -24.812 -7.145 1.00 59.97 95 ILE A CA 1
ATOM 732 C C . ILE A 1 95 ? 27.363 -26.077 -6.956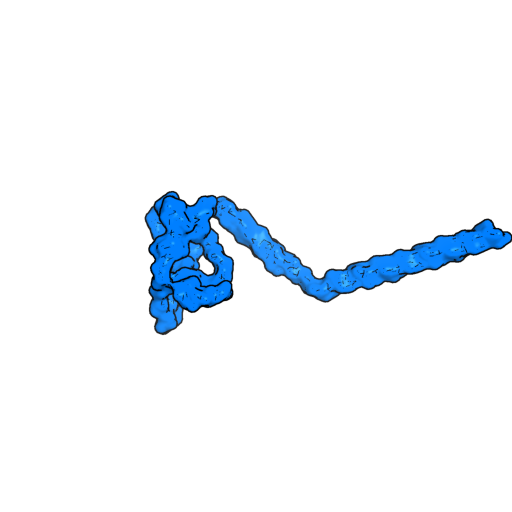 1.00 59.97 95 ILE A C 1
ATOM 734 O O . ILE A 1 95 ? 28.484 -26.147 -7.456 1.00 59.97 95 ILE A O 1
ATOM 738 N N . ILE A 1 96 ? 26.823 -27.106 -6.297 1.00 63.81 96 ILE A N 1
ATOM 739 C CA . ILE A 1 96 ? 27.563 -28.346 -6.014 1.00 63.81 96 ILE A CA 1
ATOM 740 C C . ILE A 1 96 ? 27.824 -29.132 -7.309 1.00 63.81 96 ILE A C 1
ATOM 742 O O . ILE A 1 96 ? 28.932 -29.626 -7.518 1.00 63.81 96 ILE A O 1
ATOM 746 N N . ALA A 1 97 ? 26.843 -29.197 -8.216 1.00 62.53 97 ALA A N 1
ATOM 747 C CA . ALA A 1 97 ? 26.992 -29.905 -9.487 1.00 62.53 97 ALA A CA 1
ATOM 748 C C . ALA A 1 97 ? 28.074 -29.281 -10.389 1.00 62.53 97 ALA A C 1
ATOM 750 O O . ALA A 1 97 ? 28.870 -30.006 -10.987 1.00 62.53 97 ALA A O 1
ATOM 751 N N . ALA A 1 98 ? 28.156 -27.947 -10.447 1.00 67.19 98 ALA A N 1
ATOM 752 C CA . ALA A 1 98 ? 29.153 -27.252 -11.262 1.00 67.19 98 ALA A CA 1
ATOM 753 C C . ALA A 1 98 ? 30.594 -27.530 -10.795 1.00 67.19 98 ALA A C 1
ATOM 755 O O . ALA A 1 98 ? 31.477 -27.768 -11.620 1.00 67.19 98 ALA A O 1
ATOM 756 N N . VAL A 1 99 ? 30.832 -27.561 -9.480 1.00 72.69 99 VAL A N 1
ATOM 757 C CA . VAL A 1 99 ? 32.171 -27.804 -8.916 1.00 72.69 99 VAL A CA 1
ATOM 758 C C . VAL A 1 99 ? 32.666 -29.219 -9.237 1.00 72.69 99 VAL A C 1
ATOM 760 O O . VAL A 1 99 ? 33.815 -29.383 -9.643 1.00 72.69 99 VAL A O 1
ATOM 763 N N . VAL A 1 100 ? 31.804 -30.237 -9.133 1.00 78.12 100 VAL A N 1
ATOM 764 C CA . VAL A 1 100 ? 32.179 -31.636 -9.422 1.00 78.12 100 VAL A CA 1
ATOM 765 C C . VAL A 1 100 ? 32.567 -31.825 -10.892 1.00 78.12 100 VAL A C 1
ATOM 767 O O . VAL A 1 100 ? 33.557 -32.496 -11.189 1.00 78.12 100 VAL A O 1
ATOM 770 N N . VAL A 1 101 ? 31.836 -31.192 -11.815 1.00 80.69 101 VAL A N 1
ATOM 771 C CA . VAL A 1 101 ? 32.129 -31.267 -13.256 1.00 80.69 101 VAL A CA 1
ATOM 772 C C . VAL A 1 101 ? 33.476 -30.618 -13.583 1.00 80.69 101 VAL A C 1
ATOM 774 O O . VAL A 1 101 ? 34.266 -31.197 -14.327 1.00 80.69 101 VAL A O 1
ATOM 777 N N . ILE A 1 102 ? 33.780 -29.458 -12.990 1.00 83.31 102 ILE A N 1
ATOM 778 C CA . ILE A 1 102 ? 35.066 -28.774 -13.202 1.00 83.31 102 ILE A CA 1
ATOM 779 C C . ILE A 1 102 ? 36.228 -29.648 -12.715 1.00 83.31 102 ILE A C 1
ATOM 781 O O . ILE A 1 102 ? 37.207 -29.822 -13.442 1.00 83.31 102 ILE A O 1
ATOM 785 N N . VAL A 1 103 ? 36.113 -30.249 -11.526 1.00 84.38 103 VAL A N 1
ATOM 786 C CA . VAL A 1 103 ? 37.160 -31.128 -10.975 1.00 84.38 103 VAL A CA 1
ATOM 787 C C . VAL A 1 103 ? 37.393 -32.344 -11.877 1.00 84.38 103 VAL A C 1
ATOM 789 O O . VAL A 1 103 ? 38.543 -32.669 -12.172 1.00 84.38 103 VAL A O 1
ATOM 792 N N . ALA A 1 104 ? 36.330 -32.979 -12.380 1.00 85.69 104 ALA A N 1
ATOM 793 C CA . ALA A 1 104 ? 36.453 -34.119 -13.289 1.00 85.69 104 ALA A CA 1
ATOM 794 C C . ALA A 1 104 ? 37.180 -33.754 -14.598 1.00 85.69 104 ALA A C 1
ATOM 796 O O . ALA A 1 104 ? 38.065 -34.491 -15.037 1.00 85.69 104 ALA A O 1
ATOM 797 N N . ILE A 1 105 ? 36.869 -32.597 -15.193 1.00 89.44 105 ILE A N 1
ATOM 798 C CA . ILE A 1 105 ? 37.532 -32.116 -16.418 1.00 89.44 105 ILE A CA 1
ATOM 799 C C . ILE A 1 105 ? 39.029 -31.883 -16.175 1.00 89.44 105 ILE A C 1
ATOM 801 O O . ILE A 1 105 ? 39.856 -32.297 -16.988 1.00 89.44 105 ILE A O 1
ATOM 805 N N . VAL A 1 106 ? 39.394 -31.268 -15.046 1.00 88.69 106 VAL A N 1
ATOM 806 C CA . VAL A 1 106 ? 40.801 -31.012 -14.697 1.00 88.69 106 VAL A CA 1
ATOM 807 C C . VAL A 1 106 ? 41.584 -32.321 -14.559 1.00 88.69 106 VAL A C 1
ATOM 809 O O . VAL A 1 106 ? 42.686 -32.425 -15.097 1.00 88.69 106 VAL A O 1
ATOM 812 N N . VAL A 1 107 ? 41.011 -33.342 -13.914 1.00 88.12 107 VAL A N 1
ATOM 813 C CA . VAL A 1 107 ? 41.651 -34.664 -13.786 1.00 88.12 107 VAL A CA 1
ATOM 814 C C . VAL A 1 107 ? 41.892 -35.295 -15.160 1.00 88.12 107 VAL A C 1
ATOM 816 O O . VAL A 1 107 ? 42.997 -35.768 -15.425 1.00 88.12 107 VAL A O 1
ATOM 819 N N . VAL A 1 108 ? 40.906 -35.252 -16.061 1.00 89.06 108 VAL A N 1
ATOM 820 C CA . VAL A 1 108 ? 41.052 -35.783 -17.428 1.00 89.06 108 VAL A CA 1
ATOM 821 C C . VAL A 1 108 ? 42.166 -35.062 -18.191 1.00 89.06 108 VAL A C 1
ATOM 823 O O . VAL A 1 108 ? 42.990 -35.717 -18.830 1.00 89.06 108 VAL A O 1
ATOM 826 N N . ILE A 1 109 ? 42.246 -33.732 -18.092 1.00 88.25 109 ILE A N 1
ATOM 827 C CA . ILE A 1 109 ? 43.309 -32.948 -18.738 1.00 88.25 109 ILE A CA 1
ATOM 828 C C . ILE A 1 109 ? 44.685 -33.354 -18.201 1.00 88.25 109 ILE A C 1
ATOM 830 O O . ILE A 1 109 ? 45.597 -33.587 -18.993 1.00 88.25 109 ILE A O 1
ATOM 834 N N . ILE A 1 110 ? 44.840 -33.486 -16.879 1.00 87.00 110 ILE A N 1
ATOM 835 C CA . ILE A 1 110 ? 46.108 -33.900 -16.258 1.00 87.00 110 ILE A CA 1
ATOM 836 C C . ILE A 1 110 ? 46.526 -35.288 -16.755 1.00 87.00 110 ILE A C 1
ATOM 838 O O . ILE A 1 110 ? 47.676 -35.472 -17.151 1.00 87.00 110 ILE A O 1
ATOM 842 N N . VAL A 1 111 ? 45.596 -36.247 -16.791 1.00 86.75 111 VAL A N 1
ATOM 843 C CA . VAL A 1 111 ? 45.856 -37.603 -17.295 1.00 86.75 111 VAL A CA 1
ATOM 844 C C . VAL A 1 111 ? 46.317 -37.559 -18.754 1.00 86.75 111 VAL A C 1
ATOM 846 O O . VAL A 1 111 ? 47.351 -38.138 -19.075 1.00 86.75 111 VAL A O 1
ATOM 849 N N . ILE A 1 112 ? 45.625 -36.820 -19.628 1.00 86.69 112 ILE A N 1
ATOM 850 C CA . ILE A 1 112 ? 46.020 -36.670 -21.041 1.00 86.69 112 ILE A CA 1
ATOM 851 C C . ILE A 1 112 ? 47.417 -36.049 -21.164 1.00 86.69 112 ILE A C 1
ATOM 853 O O . ILE A 1 112 ? 48.213 -36.502 -21.983 1.00 86.69 112 ILE A O 1
ATOM 857 N N . VAL A 1 113 ? 47.728 -35.026 -20.364 1.00 86.00 113 VAL A N 1
ATOM 858 C CA . VAL A 1 113 ? 49.047 -34.375 -20.374 1.00 86.00 113 VAL A CA 1
ATOM 859 C C . VAL A 1 113 ? 50.144 -35.347 -19.944 1.00 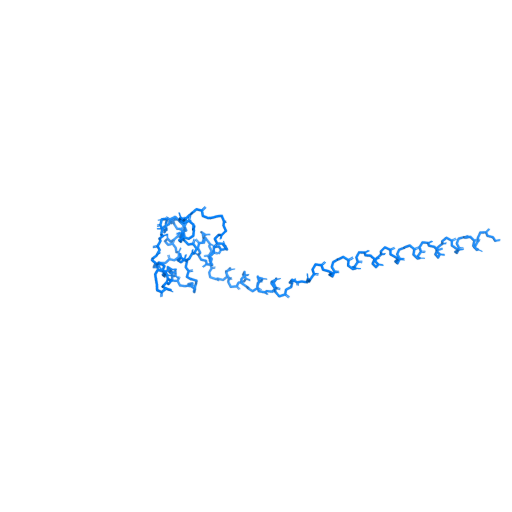86.00 113 VAL A C 1
ATOM 861 O O . VAL A 1 113 ? 51.196 -35.364 -20.574 1.00 86.00 113 VAL A O 1
ATOM 864 N N . ILE A 1 114 ? 49.910 -36.178 -18.924 1.00 85.06 114 ILE A N 1
ATOM 865 C CA . ILE A 1 114 ? 50.870 -37.205 -18.492 1.00 85.06 114 ILE A CA 1
ATOM 866 C C . ILE A 1 114 ? 51.047 -38.262 -19.587 1.00 85.06 114 ILE A C 1
ATOM 868 O O . ILE A 1 114 ? 52.177 -38.522 -19.982 1.00 85.06 114 ILE A O 1
ATOM 872 N N . TYR A 1 115 ? 49.960 -38.809 -20.136 1.00 80.25 115 TYR A N 1
ATOM 873 C CA . TYR A 1 115 ? 50.025 -39.823 -21.199 1.00 80.25 115 TYR A CA 1
ATOM 874 C C . TYR A 1 115 ? 50.633 -39.319 -22.508 1.00 80.25 115 TYR A C 1
ATOM 876 O O . TYR A 1 115 ? 51.171 -40.118 -23.258 1.00 80.25 115 TYR A O 1
ATOM 884 N N . LYS A 1 116 ? 50.522 -38.021 -22.816 1.00 71.94 116 LYS A N 1
ATOM 885 C CA . LYS A 1 116 ? 51.199 -37.419 -23.976 1.00 71.94 116 LYS A CA 1
ATOM 886 C C . LYS A 1 116 ? 52.654 -37.041 -23.704 1.00 71.94 116 LYS A C 1
ATOM 888 O O . LYS A 1 116 ? 53.380 -36.767 -24.655 1.00 71.94 116 LYS A O 1
ATOM 893 N N . LYS A 1 117 ? 53.039 -36.904 -22.434 1.00 63.34 117 LYS A N 1
ATOM 894 C CA . LYS A 1 117 ? 54.394 -36.519 -22.022 1.00 63.34 117 LYS A CA 1
ATOM 895 C C . LYS A 1 117 ? 55.299 -37.731 -21.781 1.00 63.34 117 LYS A C 1
ATOM 897 O O . LYS A 1 117 ? 56.512 -37.575 -21.894 1.00 63.34 117 LYS A O 1
ATOM 902 N N . VAL A 1 118 ? 54.720 -38.880 -21.428 1.00 53.03 118 VAL A N 1
ATOM 903 C CA . VAL A 1 118 ? 55.361 -40.208 -21.451 1.00 53.03 118 VAL A CA 1
ATOM 904 C C . VAL A 1 118 ? 55.397 -40.720 -22.885 1.00 53.03 118 VAL A C 1
ATOM 906 O O . VAL A 1 118 ? 56.452 -41.264 -23.270 1.00 53.03 118 VAL A O 1
#

Foldseek 3Di:
DAALVVQLVQQFDLRVCPLQADDPPPNDQDADDHPPFPDGQRQLNNCVNVVDPPSDDRDQSGGRPGDSVNRVVVVVVVVVVVVPPPDPVVVVVVVVVVVVVVVVVVVVVVVVVVVVVD

Secondary structure (DSSP, 8-state):
---HHHHHHTT-HHHHTTT-----GGG-------TT-----HHHHHHHHTT-S---SPPTT-STT--HHHHHHHHHHHHHHHHT---HHHHHHHHHHHHHHHHHHHHHHHHHHHHHH-

Organism: NCBI:txid222440

pLDDT: mean 77.67, std 15.08, range [42.28, 94.62]

Radius of gyration: 26.99 Å; chains: 1; bounding box: 73×58×40 Å

Sequence (118 aa):
FSSKEMLNEAEGIEVVAEGYKYDKTDGYVGEVKISGFDANFAQYLDCKTERKQNCGIIPCGGRKKQTEELCKETIKEEEIKDKKKLSVGAIAGIIIAAVVVIVAIVVVIIVIVIYKKV